Protein AF-A0A974WF44-F1 (afdb_monomer_lite)

Structure (mmCIF, N/CA/C/O backbone):
data_AF-A0A974WF44-F1
#
_entry.id   AF-A0A974WF44-F1
#
loop_
_atom_site.group_PDB
_atom_site.id
_atom_site.type_symbol
_atom_site.label_atom_id
_atom_site.label_alt_id
_atom_site.label_comp_id
_atom_site.label_asym_id
_atom_site.label_entity_id
_atom_site.label_seq_id
_atom_site.pdbx_PDB_ins_code
_atom_site.Cartn_x
_atom_site.Cartn_y
_atom_site.Cartn_z
_atom_site.occupancy
_atom_site.B_iso_or_equiv
_atom_site.auth_seq_id
_atom_site.auth_comp_id
_atom_site.auth_asym_id
_atom_site.auth_atom_id
_atom_site.pdbx_PDB_model_num
ATOM 1 N N . MET A 1 1 ? -17.010 -16.703 46.339 1.00 45.41 1 MET A N 1
ATOM 2 C CA . MET A 1 1 ? -18.269 -17.346 45.898 1.00 45.41 1 MET A CA 1
ATOM 3 C C . MET A 1 1 ? -18.370 -17.191 44.383 1.00 45.41 1 MET A C 1
ATOM 5 O O . MET A 1 1 ? -18.433 -16.065 43.911 1.00 45.41 1 MET A O 1
ATOM 9 N N . LYS A 1 2 ? -18.240 -18.287 43.623 1.00 40.44 2 LYS A N 1
ATOM 10 C CA . LYS A 1 2 ? -18.200 -18.296 42.146 1.00 40.44 2 LYS A CA 1
ATOM 11 C C . LYS A 1 2 ? -19.626 -18.414 41.594 1.00 40.44 2 LYS A C 1
ATOM 13 O O . LYS A 1 2 ? -20.313 -19.371 41.931 1.00 40.44 2 LYS A O 1
ATOM 18 N N . LYS A 1 3 ? -20.064 -17.460 40.765 1.00 50.84 3 LYS A N 1
ATOM 19 C CA . LYS A 1 3 ? -21.323 -17.543 40.006 1.00 50.84 3 LYS A CA 1
ATOM 20 C C . LYS A 1 3 ? -21.030 -18.165 38.640 1.00 50.84 3 LYS A C 1
ATOM 22 O O . LYS A 1 3 ? -20.295 -17.586 37.849 1.00 50.84 3 LYS A O 1
ATOM 27 N N . ILE A 1 4 ? -21.578 -19.353 38.405 1.00 56.44 4 ILE A N 1
ATOM 28 C CA . ILE A 1 4 ? -21.594 -20.037 37.109 1.00 56.44 4 ILE A CA 1
ATOM 29 C C . ILE A 1 4 ? -22.857 -19.562 36.388 1.00 56.44 4 ILE A C 1
ATOM 31 O O . ILE A 1 4 ? -23.957 -19.748 36.902 1.00 56.44 4 ILE A O 1
ATOM 35 N N . ILE A 1 5 ? -22.697 -18.917 35.233 1.00 60.50 5 ILE A N 1
ATOM 36 C CA . ILE A 1 5 ? -23.806 -18.547 34.350 1.00 60.50 5 ILE A CA 1
ATOM 37 C C . ILE A 1 5 ? -23.797 -19.546 33.192 1.00 60.50 5 ILE A C 1
ATOM 39 O O . ILE A 1 5 ? -22.903 -19.530 32.350 1.00 60.50 5 ILE A O 1
ATOM 43 N N . LEU A 1 6 ? -24.780 -20.444 33.210 1.00 52.47 6 LEU A N 1
ATOM 44 C CA . LEU A 1 6 ? -25.134 -21.353 32.124 1.00 52.47 6 LEU A CA 1
ATOM 45 C C . LEU A 1 6 ? -25.993 -20.554 31.131 1.00 52.47 6 LEU A C 1
ATOM 47 O O . LEU A 1 6 ? -27.049 -20.062 31.528 1.00 52.47 6 LEU A O 1
ATOM 51 N N . PHE A 1 7 ? -25.577 -20.415 29.870 1.00 50.12 7 PHE A N 1
ATOM 52 C CA . PHE A 1 7 ? -26.462 -19.909 28.816 1.00 50.12 7 PHE A CA 1
ATOM 53 C C . PHE A 1 7 ? -26.777 -21.011 27.811 1.00 50.12 7 PHE A C 1
ATOM 55 O O . PHE A 1 7 ? -25.899 -21.711 27.312 1.00 50.12 7 PHE A O 1
ATOM 62 N N . CYS A 1 8 ? -28.080 -21.175 27.626 1.00 48.31 8 CYS A N 1
ATOM 63 C CA . CYS A 1 8 ? -28.767 -22.276 26.985 1.00 48.31 8 CYS A CA 1
ATOM 64 C C . CYS A 1 8 ? -28.708 -22.140 25.458 1.00 48.31 8 CYS A C 1
ATOM 66 O O . CYS A 1 8 ? -28.989 -21.071 24.914 1.00 48.31 8 CYS A O 1
ATOM 68 N N . SER A 1 9 ? -28.367 -23.233 24.780 1.00 44.81 9 SER A N 1
ATOM 69 C CA . SER A 1 9 ? -28.410 -23.374 23.327 1.00 44.81 9 SER A CA 1
ATOM 70 C C . SER A 1 9 ? -29.850 -23.279 22.817 1.00 44.81 9 SER A C 1
ATOM 72 O O . SER A 1 9 ? -30.690 -24.089 23.203 1.00 44.81 9 SER A O 1
ATOM 74 N N . LEU A 1 10 ? -30.126 -22.341 21.908 1.00 49.59 10 LEU A N 1
ATOM 75 C CA . LEU A 1 10 ? -31.381 -22.290 21.160 1.00 49.59 10 LEU A CA 1
ATOM 76 C C . LEU A 1 10 ? -31.103 -22.634 19.690 1.00 49.59 10 LEU A C 1
ATOM 78 O O . LEU A 1 10 ? -30.635 -21.806 18.913 1.00 49.59 10 LEU A O 1
ATOM 82 N N . LEU A 1 11 ? -31.364 -23.894 19.342 1.00 42.97 11 LEU A N 1
ATOM 83 C CA . LEU A 1 11 ? -31.455 -24.402 17.974 1.00 42.97 11 LEU A CA 1
ATOM 84 C C . LEU A 1 11 ? -32.809 -23.985 17.386 1.00 42.97 11 LEU A C 1
ATOM 86 O O . LEU A 1 11 ? -33.848 -24.378 17.912 1.00 42.97 11 LEU A O 1
ATOM 90 N N . LEU A 1 12 ? -32.802 -23.242 16.279 1.00 51.22 12 LEU A N 1
ATOM 91 C CA . LEU A 1 12 ? -33.967 -23.108 15.403 1.00 51.22 12 LEU A CA 1
ATOM 92 C C . LEU A 1 12 ? -33.671 -23.808 14.080 1.00 51.22 12 LEU A C 1
ATOM 94 O O . LEU A 1 12 ? -32.839 -23.372 13.288 1.00 51.22 12 LEU A O 1
ATOM 98 N N . VAL A 1 13 ? -34.369 -24.923 13.886 1.00 46.41 13 VAL A N 1
ATOM 99 C CA . VAL A 1 13 ? -34.481 -25.667 12.635 1.00 46.41 13 VAL A CA 1
ATOM 100 C C . VAL A 1 13 ? -35.661 -25.055 11.881 1.00 46.41 13 VAL A C 1
ATOM 102 O O . VAL A 1 13 ? -36.763 -25.027 12.423 1.00 46.41 13 VAL A O 1
ATOM 105 N N . PHE A 1 14 ? -35.459 -24.570 10.656 1.00 44.97 14 PHE A N 1
ATOM 106 C CA . PHE A 1 14 ? -36.569 -24.285 9.746 1.00 44.97 14 PHE A CA 1
ATOM 107 C C . PHE A 1 14 ? -36.468 -25.169 8.510 1.00 44.97 14 PHE A C 1
ATOM 109 O O . PHE A 1 14 ? -35.440 -25.238 7.837 1.00 44.97 14 PHE A O 1
ATOM 116 N N . SER A 1 15 ? -37.567 -25.884 8.295 1.00 38.69 15 SER A N 1
ATOM 117 C CA . SER A 1 15 ? -37.803 -26.876 7.263 1.00 38.69 15 SER A CA 1
ATOM 118 C C . SER A 1 15 ? -37.708 -26.307 5.850 1.00 38.69 15 SER A C 1
ATOM 120 O O . SER A 1 15 ? -38.117 -25.182 5.570 1.00 38.69 15 SER A O 1
ATOM 122 N N . CYS A 1 16 ? -37.220 -27.157 4.954 1.00 38.34 16 CYS A N 1
ATOM 123 C CA . CYS A 1 16 ? -3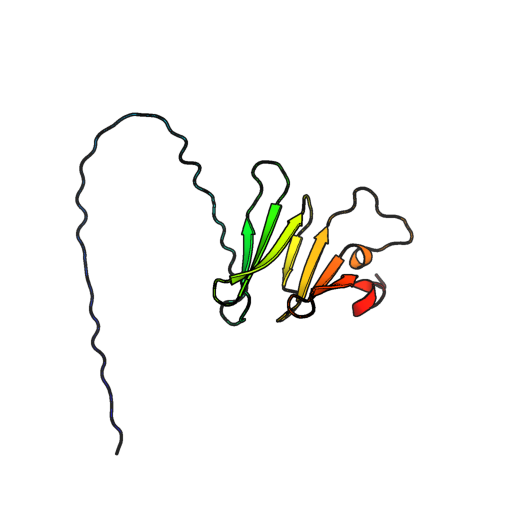7.270 -26.997 3.510 1.00 38.34 16 CYS A CA 1
ATOM 124 C C . CYS A 1 16 ? -38.720 -27.157 3.021 1.00 38.34 16 CYS A C 1
ATOM 126 O O . CYS A 1 16 ? -39.404 -28.083 3.456 1.00 38.34 16 CYS A O 1
ATOM 128 N N . ASN A 1 17 ? -39.172 -26.307 2.096 1.00 44.50 17 ASN A N 1
ATOM 129 C CA . ASN A 1 17 ? -40.354 -26.578 1.282 1.00 44.50 17 ASN A CA 1
ATOM 130 C C . ASN A 1 17 ? -40.019 -26.290 -0.183 1.00 44.50 17 ASN A C 1
ATOM 132 O O . ASN A 1 17 ? -39.484 -25.236 -0.521 1.00 44.50 17 ASN A O 1
ATOM 136 N N . SER A 1 18 ? -40.301 -27.277 -1.024 1.00 40.31 18 SER A N 1
ATOM 137 C CA . 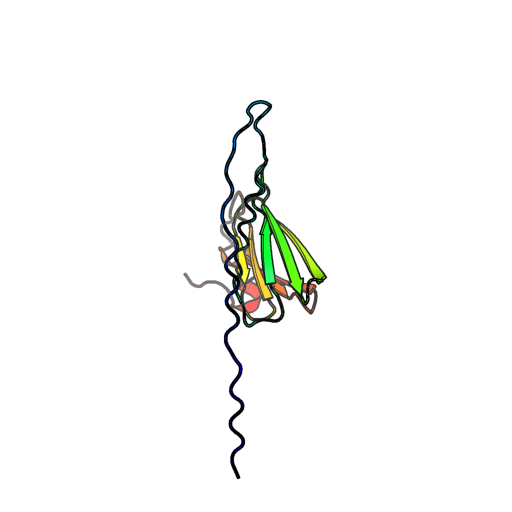SER A 1 18 ? -39.998 -27.322 -2.449 1.00 40.31 18 SER A CA 1
ATOM 138 C C . SER A 1 18 ? -41.289 -27.149 -3.240 1.00 40.31 18 SER A C 1
ATOM 140 O O . SER A 1 18 ? -42.259 -27.829 -2.924 1.00 40.31 18 SER A O 1
ATOM 142 N N . SER A 1 19 ? -41.288 -26.307 -4.279 1.00 40.97 19 SER A N 1
ATOM 143 C CA . SER A 1 19 ? -41.929 -26.629 -5.566 1.00 40.97 19 SER A CA 1
ATOM 144 C C . SER A 1 19 ? -41.686 -25.547 -6.627 1.00 40.97 19 SER A C 1
ATOM 146 O O . SER A 1 19 ? -41.769 -24.352 -6.362 1.00 40.97 19 SER A O 1
ATOM 148 N N . ASN A 1 20 ? -41.381 -26.040 -7.828 1.00 45.47 20 ASN A N 1
ATOM 149 C CA . ASN A 1 20 ? -40.953 -25.364 -9.053 1.00 45.47 20 ASN A CA 1
ATOM 150 C C . ASN A 1 20 ? -41.981 -24.407 -9.675 1.00 45.47 20 ASN A C 1
ATOM 152 O O . ASN A 1 20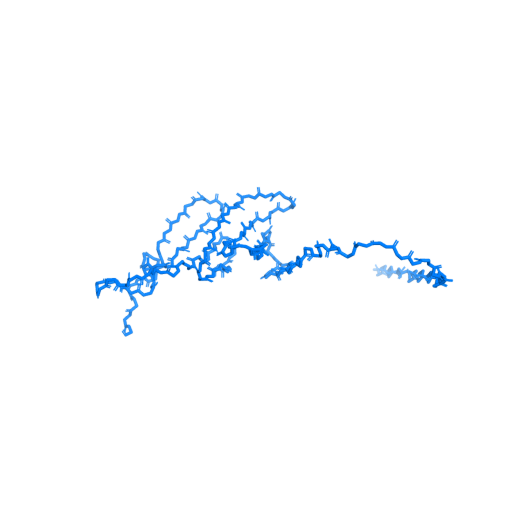 ? -43.167 -24.725 -9.731 1.00 45.47 20 ASN A O 1
ATOM 156 N N . THR A 1 21 ? -41.503 -23.349 -10.340 1.00 39.69 21 THR A N 1
ATOM 157 C CA . THR A 1 21 ? -42.092 -22.852 -11.600 1.00 39.69 21 THR A CA 1
ATOM 158 C C . THR A 1 21 ? -41.013 -22.165 -12.449 1.00 39.69 21 THR A C 1
ATOM 160 O O . THR A 1 21 ? -40.162 -21.445 -11.936 1.00 39.69 21 THR A O 1
ATOM 163 N N . SER A 1 22 ? -41.025 -22.475 -13.743 1.00 40.62 22 SER A N 1
ATOM 164 C CA . SER A 1 22 ? -39.997 -22.206 -14.752 1.00 40.62 22 SER A CA 1
ATOM 165 C C . SER A 1 22 ? -40.073 -20.809 -15.389 1.00 40.62 22 SER A C 1
ATOM 167 O O . SER A 1 22 ? -41.138 -20.206 -15.435 1.00 40.62 22 SER A O 1
ATOM 169 N N . SER A 1 23 ? -38.971 -20.439 -16.060 1.00 40.06 23 SER A N 1
ATOM 170 C CA . SER A 1 23 ? -38.882 -19.526 -17.218 1.00 40.06 23 SER A CA 1
ATOM 171 C C . SER A 1 23 ? -38.902 -18.014 -16.951 1.00 40.06 23 SER A C 1
ATOM 173 O O . SER A 1 23 ? -39.963 -17.401 -16.909 1.00 40.06 23 SER A O 1
ATOM 175 N N . SER A 1 24 ? -37.719 -17.387 -16.970 1.00 37.72 24 SER A N 1
ATOM 176 C CA . SER A 1 24 ? -37.330 -16.387 -17.988 1.00 37.72 24 SER A CA 1
ATOM 177 C C . SER A 1 24 ? -35.987 -15.743 -17.611 1.00 37.72 24 SER A C 1
ATOM 179 O O . SER A 1 24 ? -35.826 -15.278 -16.490 1.00 37.72 24 SER A O 1
ATOM 181 N N . GLY A 1 25 ? -35.039 -15.705 -18.551 1.00 37.56 25 GLY A N 1
ATOM 182 C CA . GLY A 1 25 ? -33.959 -14.709 -18.574 1.00 37.56 25 GLY A CA 1
ATOM 183 C C . GLY A 1 25 ? -32.891 -14.796 -17.481 1.00 37.56 25 GLY A C 1
ATOM 184 O O . GLY A 1 25 ? -32.850 -13.972 -16.575 1.00 37.56 25 GLY A O 1
ATOM 185 N N . MET A 1 26 ? -31.953 -15.733 -17.636 1.00 39.78 26 MET A N 1
ATOM 186 C CA . MET A 1 26 ? -30.636 -15.662 -16.999 1.00 39.78 26 MET A CA 1
ATOM 187 C C . MET A 1 26 ? -29.905 -14.376 -17.411 1.00 39.78 26 MET A C 1
ATOM 189 O O . MET A 1 26 ? -29.489 -14.243 -18.557 1.00 39.78 26 MET A O 1
ATOM 193 N N . GLN A 1 27 ? -29.685 -13.485 -16.453 1.00 39.97 27 GLN A N 1
ATOM 19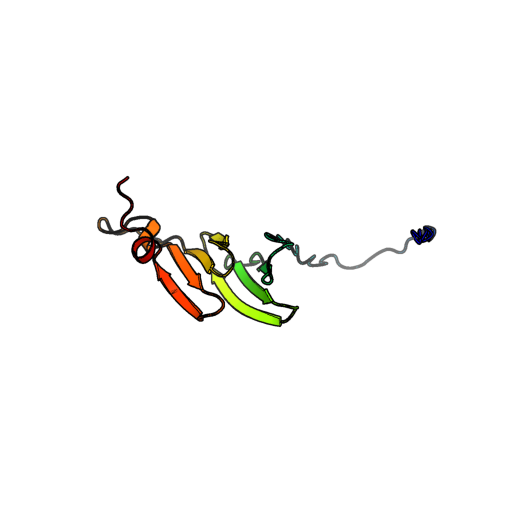4 C CA . GLN A 1 27 ? -28.351 -13.013 -16.076 1.00 39.97 27 GLN A CA 1
ATOM 195 C C . GLN A 1 27 ? -28.491 -12.364 -14.698 1.00 39.97 27 GLN A C 1
ATOM 197 O O . GLN A 1 27 ? -28.480 -11.146 -14.540 1.00 39.97 27 GLN A O 1
ATOM 202 N N . ASP A 1 28 ? -28.645 -13.215 -13.680 1.00 39.00 28 ASP A N 1
ATOM 203 C CA . ASP A 1 28 ? -28.197 -12.842 -12.346 1.00 39.00 28 ASP A CA 1
ATOM 204 C C . ASP A 1 28 ? -26.692 -12.605 -12.482 1.00 39.00 28 ASP A C 1
ATOM 206 O O . ASP A 1 28 ? -25.883 -13.537 -12.484 1.00 39.00 28 ASP A O 1
ATOM 210 N N . ASN A 1 29 ? -26.319 -11.339 -12.671 1.00 43.22 29 ASN A N 1
ATOM 211 C CA . ASN A 1 29 ? -24.986 -10.854 -12.375 1.00 43.22 29 ASN A CA 1
ATOM 212 C C . ASN A 1 29 ? -24.818 -11.010 -10.867 1.00 43.22 29 ASN A C 1
ATOM 214 O O . ASN A 1 29 ? -24.973 -10.068 -10.093 1.00 43.22 29 ASN A O 1
ATOM 218 N N . SER A 1 30 ? -24.554 -12.251 -10.463 1.00 39.66 30 SER A N 1
ATOM 219 C CA . SER A 1 30 ? -23.956 -12.600 -9.197 1.00 39.66 30 SER A CA 1
ATOM 220 C C . SER A 1 30 ? -22.670 -11.792 -9.134 1.00 39.66 30 SER A C 1
ATOM 222 O O . SER A 1 30 ? -21.638 -12.193 -9.673 1.00 39.66 30 SER A O 1
ATOM 224 N N . GLU A 1 31 ? -22.762 -10.591 -8.553 1.00 42.19 31 GLU A N 1
ATOM 225 C CA . GLU A 1 31 ? -21.616 -9.865 -8.043 1.00 42.19 31 GLU A CA 1
ATOM 226 C C . GLU A 1 31 ? -20.862 -10.900 -7.225 1.00 42.19 31 GLU A C 1
ATOM 228 O O . GLU A 1 31 ? -21.279 -11.272 -6.124 1.00 42.19 31 GLU A O 1
ATOM 233 N N . THR A 1 32 ? -19.788 -11.434 -7.799 1.00 39.03 32 THR A N 1
ATOM 234 C CA . THR A 1 32 ? -18.885 -12.304 -7.074 1.00 39.03 32 THR A CA 1
ATOM 235 C C . THR A 1 32 ? -18.167 -11.365 -6.122 1.00 39.03 32 THR A C 1
ATOM 237 O O . THR A 1 32 ? -17.090 -10.852 -6.404 1.00 39.03 32 THR A O 1
ATOM 240 N N . ARG A 1 33 ? -18.840 -11.040 -5.013 1.00 40.41 33 ARG A N 1
ATOM 241 C CA . ARG A 1 33 ? -18.299 -10.296 -3.888 1.00 40.41 33 ARG A CA 1
ATOM 242 C C . ARG A 1 33 ? -17.345 -11.243 -3.194 1.00 40.41 33 ARG A C 1
ATOM 244 O O . ARG A 1 33 ? -17.657 -11.808 -2.148 1.00 40.41 33 ARG A O 1
ATOM 251 N N . SER A 1 34 ? -16.179 -11.451 -3.789 1.00 42.44 34 SER A N 1
ATOM 252 C CA . SER A 1 34 ? -15.036 -12.036 -3.109 1.00 42.44 34 SER A CA 1
ATOM 253 C C . SER A 1 34 ? -14.588 -11.029 -2.049 1.00 42.44 34 SER A C 1
ATOM 255 O O . SER A 1 34 ? -13.639 -10.270 -2.211 1.00 42.44 34 SER A O 1
ATOM 257 N N . LYS A 1 35 ? -15.326 -10.991 -0.933 1.00 46.38 35 LYS A N 1
ATOM 258 C CA . LYS A 1 35 ? -14.957 -10.254 0.269 1.00 46.38 35 LYS A CA 1
ATOM 259 C C . LYS A 1 35 ? -13.776 -10.988 0.894 1.00 46.38 35 LYS A C 1
ATOM 261 O O . LYS A 1 35 ? -13.952 -11.838 1.762 1.00 46.38 35 LYS A O 1
ATOM 266 N N . ILE A 1 36 ? -12.569 -10.685 0.433 1.00 51.78 36 ILE A N 1
ATOM 267 C CA . ILE A 1 36 ? -11.352 -11.201 1.054 1.00 51.78 36 ILE A CA 1
ATOM 268 C C . ILE A 1 36 ? -11.107 -10.375 2.324 1.00 51.78 36 ILE A C 1
ATOM 270 O O . ILE A 1 36 ? -10.527 -9.295 2.284 1.00 51.78 36 ILE A O 1
ATOM 274 N N . ILE A 1 37 ? -11.615 -10.859 3.461 1.00 55.56 37 ILE A N 1
ATOM 275 C CA . ILE A 1 37 ? -11.396 -10.246 4.778 1.00 55.56 37 ILE A CA 1
ATOM 276 C C . ILE A 1 37 ? -9.980 -10.608 5.231 1.00 55.56 37 ILE A C 1
ATOM 278 O O . ILE A 1 37 ? -9.760 -11.688 5.769 1.00 55.56 37 ILE A O 1
ATOM 282 N N . LEU A 1 38 ? -9.013 -9.718 4.997 1.00 55.25 38 LEU A N 1
ATOM 283 C CA . LEU A 1 38 ? -7.603 -9.962 5.338 1.00 55.25 38 LEU A CA 1
ATOM 284 C C . LEU A 1 38 ? -7.188 -9.497 6.748 1.00 55.25 38 LEU A C 1
ATOM 286 O O . LEU A 1 38 ? -5.996 -9.490 7.037 1.00 55.25 38 LEU A O 1
ATOM 290 N N . SER A 1 39 ? -8.129 -9.137 7.633 1.00 52.34 39 SER A N 1
ATOM 291 C CA . SER A 1 39 ? -7.870 -9.074 9.085 1.00 52.34 39 SER A CA 1
ATOM 292 C C . SER A 1 39 ? -9.174 -8.963 9.901 1.00 52.34 39 SER A C 1
ATOM 294 O O . SER A 1 39 ? -9.827 -7.923 9.842 1.00 52.34 39 SER A O 1
ATOM 296 N N . PRO A 1 40 ? -9.596 -10.000 10.646 1.00 51.41 40 PRO A N 1
ATOM 297 C CA . PRO A 1 40 ? -10.749 -9.935 11.564 1.00 51.41 40 PRO A CA 1
ATOM 298 C C . PRO A 1 40 ? -10.479 -9.179 12.883 1.00 51.41 40 PRO A C 1
ATOM 300 O O . PRO A 1 40 ? -11.388 -8.965 13.677 1.00 51.41 40 PRO A O 1
ATOM 303 N N . ASP A 1 41 ? -9.233 -8.789 13.111 1.00 53.41 41 ASP A N 1
ATOM 304 C CA . ASP A 1 41 ? -8.651 -8.281 14.354 1.00 53.41 41 ASP A CA 1
ATOM 305 C C . ASP A 1 41 ? -8.118 -6.839 14.228 1.00 53.41 41 ASP A C 1
ATOM 307 O O . ASP A 1 41 ? -7.586 -6.281 15.188 1.00 53.41 41 ASP A O 1
ATOM 311 N N . LYS A 1 42 ? -8.311 -6.200 13.066 1.00 60.34 42 LYS A N 1
ATOM 312 C CA . LYS A 1 42 ? -7.956 -4.796 12.817 1.00 60.34 42 LYS A CA 1
ATOM 313 C C . LYS A 1 42 ? -9.208 -3.963 12.556 1.00 60.34 42 LYS A C 1
ATOM 315 O O . LYS A 1 42 ? -10.141 -4.407 11.896 1.00 60.34 42 LYS A O 1
ATOM 320 N N . GLU A 1 43 ? -9.186 -2.726 13.040 1.00 76.88 43 GLU A N 1
ATOM 321 C CA . GLU A 1 43 ? -10.256 -1.722 12.909 1.00 76.88 43 GLU A CA 1
ATOM 322 C C . GLU A 1 43 ? -10.635 -1.419 11.441 1.00 76.88 43 GLU A C 1
ATOM 324 O O . GLU A 1 43 ? -11.723 -0.921 11.152 1.00 76.88 43 GLU A O 1
ATOM 329 N N . TYR A 1 44 ? -9.747 -1.763 10.501 1.00 85.25 44 TYR A N 1
ATOM 330 C CA . TYR A 1 44 ? -9.901 -1.549 9.068 1.00 85.25 44 TYR A CA 1
ATOM 331 C C . TYR A 1 44 ? -10.072 -2.865 8.302 1.00 85.25 44 TYR A C 1
ATOM 333 O O . TYR A 1 44 ? -9.296 -3.809 8.438 1.00 85.25 44 TYR A O 1
ATOM 341 N N . THR A 1 45 ? -11.049 -2.894 7.399 1.00 88.94 45 THR A N 1
ATOM 342 C CA . THR A 1 45 ? -11.272 -3.973 6.435 1.00 88.94 45 THR A CA 1
ATOM 343 C C . THR A 1 45 ? -10.936 -3.484 5.031 1.00 88.94 45 THR A C 1
ATOM 345 O O . THR A 1 45 ? -11.507 -2.501 4.566 1.00 88.94 45 THR A O 1
ATOM 348 N N . LEU A 1 46 ? -10.051 -4.198 4.334 1.00 89.81 46 LEU A N 1
ATOM 349 C CA . LEU A 1 46 ? -9.826 -4.016 2.900 1.00 89.81 46 LEU A CA 1
ATOM 350 C C . LEU A 1 46 ? -10.864 -4.835 2.124 1.00 89.81 46 LEU A C 1
ATOM 352 O O . LEU A 1 46 ? -11.042 -6.022 2.388 1.00 89.81 46 LEU A O 1
ATOM 356 N N . VAL A 1 47 ? -11.538 -4.206 1.168 1.00 89.69 47 VAL A N 1
ATOM 357 C CA . VAL A 1 47 ? -12.515 -4.834 0.274 1.00 89.69 47 VAL A CA 1
ATOM 358 C C . VAL A 1 47 ? -12.049 -4.626 -1.157 1.00 89.69 47 VAL A C 1
ATOM 360 O O . VAL A 1 47 ? -11.900 -3.485 -1.585 1.00 89.69 47 VAL A O 1
ATOM 363 N N . ILE A 1 48 ? -11.833 -5.716 -1.891 1.00 88.81 48 ILE A N 1
ATOM 364 C CA . ILE A 1 48 ? -11.447 -5.691 -3.305 1.00 88.81 48 ILE A CA 1
ATOM 365 C C . ILE A 1 48 ? -12.660 -6.122 -4.126 1.00 88.81 48 ILE A C 1
ATOM 367 O O . ILE A 1 48 ? -13.212 -7.197 -3.909 1.00 88.81 48 ILE A O 1
ATOM 371 N N . ASN A 1 49 ? -13.064 -5.266 -5.056 1.00 86.75 49 ASN A N 1
ATOM 372 C CA . ASN A 1 49 ? -14.135 -5.504 -6.007 1.00 86.75 49 ASN A CA 1
ATOM 373 C C . ASN A 1 49 ? -13.484 -5.759 -7.374 1.00 86.75 49 ASN A C 1
ATOM 375 O O . ASN A 1 49 ? -13.002 -4.807 -8.003 1.00 86.75 49 ASN A O 1
ATOM 379 N N . PRO A 1 50 ? -13.395 -7.027 -7.813 1.00 80.56 50 PRO A N 1
ATOM 380 C CA . PRO A 1 50 ? -12.780 -7.345 -9.091 1.00 80.56 50 PRO A CA 1
ATOM 381 C C . PRO A 1 50 ? -13.543 -6.679 -10.239 1.00 80.56 50 PRO A C 1
ATOM 383 O O . PRO A 1 50 ? -14.769 -6.564 -10.214 1.00 80.56 50 PRO A O 1
ATOM 386 N N . ALA A 1 51 ? -12.797 -6.228 -11.241 1.00 77.06 51 ALA A N 1
ATOM 387 C CA . ALA A 1 51 ? -13.346 -5.543 -12.400 1.00 77.06 51 ALA A CA 1
ATOM 388 C C . ALA A 1 51 ? -14.164 -6.464 -13.303 1.00 77.06 51 ALA A C 1
ATOM 390 O O . ALA A 1 51 ? -13.748 -7.588 -13.579 1.00 77.06 51 ALA A O 1
ATOM 391 N N . THR A 1 52 ? -15.205 -5.915 -13.928 1.00 67.81 52 THR A N 1
ATOM 392 C CA . THR A 1 52 ? -15.814 -6.504 -15.133 1.00 67.81 52 THR A CA 1
ATOM 393 C C . THR A 1 52 ? -15.092 -6.079 -16.424 1.00 67.81 52 THR A C 1
ATOM 395 O O . THR A 1 52 ? -15.238 -6.746 -17.442 1.00 67.81 52 THR A O 1
ATOM 398 N N . TYR A 1 53 ? -14.277 -5.009 -16.387 1.00 76.75 53 TYR A N 1
ATOM 399 C CA . TYR A 1 53 ? -13.626 -4.398 -17.566 1.00 76.75 53 TYR A CA 1
ATOM 400 C C . TYR A 1 53 ? -12.141 -4.037 -17.355 1.00 76.75 53 TYR A C 1
ATOM 402 O O . TYR A 1 53 ? -11.658 -3.034 -17.869 1.00 76.75 53 TYR A O 1
ATOM 410 N N . GLY A 1 54 ? -11.403 -4.835 -16.581 1.00 78.50 54 GLY A N 1
ATOM 411 C CA . GLY A 1 54 ? -9.941 -4.700 -16.466 1.00 78.50 54 GLY A CA 1
ATOM 412 C C . GLY A 1 54 ? -9.417 -3.665 -15.461 1.00 78.50 54 GLY A C 1
ATOM 413 O O . GLY A 1 54 ? -8.208 -3.574 -15.289 1.00 78.50 54 GLY A O 1
ATOM 414 N N . VAL A 1 55 ? -10.287 -2.936 -14.752 1.00 84.25 55 VAL A N 1
ATOM 415 C CA . VAL A 1 55 ? -9.899 -2.025 -13.658 1.00 84.25 55 VAL A CA 1
ATOM 416 C C . VAL A 1 55 ? -10.476 -2.492 -12.324 1.00 84.25 55 VAL A C 1
ATOM 418 O O . VAL A 1 55 ? -11.682 -2.402 -12.093 1.00 84.25 55 VAL A O 1
ATOM 421 N N . ASN A 1 56 ? -9.635 -3.032 -11.441 1.00 85.50 56 ASN A N 1
ATOM 422 C CA . ASN A 1 56 ? -10.081 -3.483 -10.125 1.00 85.50 56 ASN A CA 1
ATOM 423 C C . ASN A 1 56 ? -10.323 -2.277 -9.222 1.00 85.50 56 ASN A C 1
ATOM 425 O O . ASN A 1 56 ? -9.500 -1.365 -9.164 1.00 85.50 56 ASN A O 1
ATOM 429 N N . HIS A 1 57 ? -11.419 -2.300 -8.472 1.00 90.75 57 HIS A N 1
ATOM 430 C CA . HIS A 1 57 ? -11.712 -1.292 -7.459 1.00 90.75 57 HIS A CA 1
ATOM 431 C C . HIS A 1 57 ? -11.418 -1.854 -6.075 1.00 90.75 57 HIS A C 1
ATOM 433 O O . HIS A 1 57 ? -11.620 -3.039 -5.817 1.00 90.75 57 HIS A O 1
ATOM 439 N N . PHE A 1 58 ? -10.981 -1.014 -5.146 1.00 90.94 58 PHE A N 1
ATOM 440 C CA . PHE A 1 58 ? -10.846 -1.416 -3.753 1.00 90.94 58 PHE A CA 1
ATOM 441 C C . PHE A 1 58 ? -11.252 -0.293 -2.810 1.00 90.94 58 PHE A C 1
ATOM 443 O O . PHE A 1 58 ? -11.211 0.886 -3.148 1.00 90.94 58 PHE A O 1
ATOM 450 N N . SER A 1 59 ? -11.652 -0.671 -1.601 1.00 92.12 59 SER A N 1
ATOM 451 C CA . SER A 1 59 ? -12.005 0.276 -0.552 1.00 92.12 59 SER A CA 1
ATOM 452 C C . SER A 1 59 ? -11.547 -0.201 0.817 1.00 92.12 59 SER A C 1
ATOM 454 O O . SER A 1 59 ? -11.485 -1.400 1.086 1.00 92.12 59 SER A O 1
ATOM 456 N N . VAL A 1 60 ? -11.231 0.755 1.686 1.00 90.25 60 VAL A N 1
ATOM 457 C CA . VAL A 1 60 ? -10.961 0.522 3.105 1.00 90.25 60 VAL A CA 1
ATOM 458 C C . VAL A 1 60 ? -12.175 0.969 3.898 1.00 90.25 60 VAL A C 1
ATOM 460 O O . VAL A 1 60 ? -12.657 2.093 3.741 1.00 90.25 60 VAL A O 1
ATOM 463 N N . VAL A 1 61 ? -12.659 0.082 4.757 1.00 90.50 61 VAL A N 1
ATOM 464 C CA . VAL A 1 61 ? -13.844 0.287 5.584 1.00 90.50 61 VAL A CA 1
ATOM 465 C C . VAL A 1 61 ? -13.457 0.194 7.056 1.00 90.50 61 VAL A C 1
ATOM 467 O O . VAL A 1 61 ? -12.882 -0.809 7.465 1.00 90.50 61 VAL A O 1
ATOM 470 N N . LYS A 1 62 ? -13.809 1.208 7.847 1.00 88.00 62 LYS A N 1
ATOM 471 C CA . LYS A 1 62 ? -13.691 1.241 9.311 1.00 88.00 62 LYS A CA 1
ATOM 472 C C . LYS A 1 62 ? -15.080 1.401 9.908 1.00 88.00 62 LYS A C 1
ATOM 474 O O . LYS A 1 62 ? -15.802 2.301 9.500 1.00 88.00 62 LYS A O 1
ATOM 479 N N . ASP A 1 63 ? -15.493 0.501 10.798 1.00 86.25 63 ASP A N 1
ATOM 480 C CA . ASP A 1 63 ? -16.819 0.543 11.444 1.00 86.25 63 ASP A CA 1
ATOM 481 C C . ASP A 1 63 ? -17.997 0.717 10.466 1.00 86.25 63 ASP A C 1
ATOM 483 O O . ASP A 1 63 ? -18.956 1.443 10.722 1.00 86.25 63 ASP A O 1
ATOM 487 N N . LYS A 1 64 ? -17.931 0.031 9.315 1.00 82.12 64 LYS A N 1
ATOM 488 C CA . LYS A 1 64 ? -18.892 0.131 8.192 1.00 82.12 64 LYS A CA 1
ATOM 489 C C . LYS A 1 64 ? -18.865 1.464 7.425 1.00 82.12 64 LYS A C 1
ATOM 491 O O . LYS A 1 64 ? -19.612 1.603 6.459 1.00 82.12 64 LYS A O 1
ATOM 496 N N . LEU A 1 65 ? -17.995 2.406 7.783 1.00 84.94 65 LEU A N 1
ATOM 497 C CA . LEU A 1 65 ? -17.749 3.636 7.038 1.00 84.94 65 LEU A CA 1
ATOM 498 C C . LEU A 1 65 ? -16.587 3.449 6.057 1.00 84.94 65 LEU A C 1
ATOM 500 O O . LEU A 1 65 ? -15.508 2.989 6.427 1.00 84.94 65 LEU A O 1
ATOM 504 N N . LYS A 1 66 ? -16.791 3.832 4.796 1.00 88.94 66 LYS A N 1
ATOM 505 C CA . LYS A 1 66 ? -15.726 3.836 3.790 1.00 88.94 66 LYS A CA 1
ATOM 506 C C . LYS A 1 66 ? -14.791 5.024 4.038 1.00 88.94 66 LYS A C 1
ATOM 508 O O . LYS A 1 66 ? -15.233 6.167 3.972 1.00 88.94 66 LYS A O 1
ATOM 513 N N . VAL A 1 67 ? -13.517 4.755 4.321 1.00 90.81 67 VAL A N 1
ATOM 514 C CA . VAL A 1 67 ? -12.506 5.786 4.638 1.00 90.81 67 VAL A CA 1
ATOM 515 C C . VAL A 1 67 ? -11.537 6.052 3.488 1.00 90.81 67 VAL A C 1
ATOM 517 O O . VAL A 1 67 ? -10.955 7.134 3.412 1.00 90.81 67 VAL A O 1
ATOM 520 N N . TYR A 1 68 ? -11.386 5.088 2.579 1.00 91.00 68 TYR A N 1
ATOM 521 C CA . TYR A 1 68 ? -10.568 5.217 1.378 1.00 91.00 68 TYR A CA 1
ATOM 522 C C . TYR A 1 68 ? -11.127 4.354 0.245 1.00 91.00 68 TYR A C 1
ATOM 524 O O . TYR A 1 68 ? -11.690 3.287 0.495 1.00 91.00 68 TYR A O 1
ATOM 532 N N . GLU A 1 69 ? -10.966 4.819 -0.989 1.00 92.50 69 GLU A N 1
ATOM 533 C CA . GLU A 1 69 ? -11.351 4.123 -2.213 1.00 92.50 69 GLU A CA 1
ATOM 534 C C . GLU A 1 69 ? -10.401 4.523 -3.337 1.00 92.50 69 GLU A C 1
ATOM 536 O O . GLU A 1 69 ? -10.107 5.707 -3.492 1.00 92.50 69 GLU A O 1
ATOM 541 N N . ASP A 1 70 ? -9.933 3.545 -4.107 1.00 92.25 70 ASP A N 1
ATOM 542 C CA . ASP A 1 70 ? -9.170 3.772 -5.334 1.00 92.25 70 ASP A CA 1
ATOM 543 C C . ASP A 1 70 ? -9.319 2.551 -6.262 1.00 92.25 70 ASP A C 1
ATOM 545 O O . ASP A 1 70 ? -10.032 1.583 -5.971 1.00 92.25 70 ASP A O 1
ATOM 549 N N . SER A 1 71 ? -8.666 2.611 -7.415 1.00 89.38 71 SER A N 1
ATOM 550 C CA . SER A 1 71 ? -8.668 1.583 -8.438 1.00 89.38 71 SER A CA 1
ATOM 551 C C . SER A 1 71 ? -7.258 1.285 -8.965 1.00 89.38 71 SER A C 1
ATOM 553 O O . SER A 1 71 ? -6.333 2.106 -8.887 1.00 89.38 71 SER A O 1
ATOM 555 N N . TYR A 1 72 ? -7.072 0.069 -9.475 1.00 84.50 72 TYR A N 1
ATOM 556 C CA . TYR A 1 72 ? -5.835 -0.384 -10.105 1.00 84.50 72 TYR A CA 1
ATOM 557 C C . TYR A 1 72 ? -6.132 -1.336 -11.269 1.00 84.50 72 TYR A C 1
ATOM 559 O O . TYR A 1 72 ? -6.919 -2.272 -11.144 1.00 84.50 72 TYR A O 1
ATOM 567 N N . GLU A 1 73 ? -5.488 -1.106 -12.412 1.00 84.12 73 GLU A N 1
ATOM 568 C CA . GLU A 1 73 ? -5.652 -1.949 -13.606 1.00 84.12 73 GLU A CA 1
ATOM 569 C C . GLU A 1 73 ? -4.891 -3.271 -13.470 1.00 84.12 73 GLU A C 1
ATOM 571 O O . GLU A 1 73 ? -5.413 -4.353 -13.721 1.00 84.12 73 GLU A O 1
ATOM 576 N N . SER A 1 74 ? -3.643 -3.197 -13.011 1.00 84.19 74 SER A N 1
ATOM 577 C CA . SER A 1 74 ? -2.761 -4.348 -12.847 1.00 84.19 74 SER A CA 1
ATOM 578 C C . SER A 1 74 ? -1.902 -4.201 -11.595 1.00 84.19 74 SER A C 1
ATOM 580 O O . SER A 1 74 ? -1.638 -3.090 -11.134 1.00 84.19 74 SER A O 1
ATOM 582 N N . GLY A 1 75 ? -1.484 -5.334 -11.033 1.00 89.94 75 GLY A N 1
ATOM 583 C CA . GLY A 1 75 ? -0.744 -5.392 -9.775 1.00 89.94 75 GLY A CA 1
ATOM 584 C C . GLY A 1 75 ? -1.611 -5.892 -8.622 1.00 89.94 75 GLY A C 1
ATOM 585 O O . GLY A 1 75 ? -2.412 -6.809 -8.807 1.00 89.94 75 GLY A O 1
ATOM 586 N N . TYR A 1 76 ? -1.420 -5.347 -7.420 1.00 91.94 76 TYR A N 1
ATOM 587 C CA . TYR A 1 76 ? -2.123 -5.815 -6.223 1.00 91.94 76 TYR A CA 1
ATOM 588 C C . TYR A 1 76 ? -2.323 -4.718 -5.183 1.00 91.94 76 TYR A C 1
ATOM 590 O O . TYR A 1 76 ? -1.593 -3.729 -5.132 1.00 91.94 76 TYR A O 1
ATOM 598 N N . VAL A 1 77 ? -3.274 -4.971 -4.286 1.00 93.00 77 VAL A N 1
ATOM 599 C CA . VAL A 1 77 ? -3.456 -4.222 -3.044 1.00 93.00 77 VAL A CA 1
ATOM 600 C C . VAL A 1 77 ? -3.517 -5.210 -1.891 1.00 93.00 77 VAL A C 1
ATOM 602 O O . VAL A 1 77 ? -4.259 -6.191 -1.944 1.00 93.00 77 VAL A O 1
ATOM 605 N N . LYS A 1 78 ? -2.733 -4.964 -0.845 1.00 92.25 78 LYS A N 1
ATOM 606 C CA . LYS A 1 78 ? -2.763 -5.737 0.404 1.00 92.25 78 LYS A CA 1
ATOM 607 C C . LYS A 1 78 ? -2.425 -4.838 1.589 1.00 92.25 78 LYS A C 1
ATOM 609 O O . LYS A 1 78 ? -1.950 -3.722 1.410 1.00 92.25 78 LYS A O 1
ATOM 614 N N . TRP A 1 79 ? -2.630 -5.326 2.806 1.00 93.19 79 TRP A N 1
ATOM 615 C CA . TRP A 1 79 ? -2.122 -4.640 3.992 1.00 93.19 79 TRP A CA 1
ATOM 616 C C . TRP A 1 79 ? -0.595 -4.736 4.052 1.00 93.19 79 TRP A C 1
ATOM 618 O O . TRP A 1 79 ? -0.037 -5.823 3.908 1.00 93.19 79 TRP A O 1
ATOM 628 N N . TYR A 1 80 ? 0.059 -3.598 4.268 1.00 92.06 80 TYR A N 1
ATOM 629 C CA . TYR A 1 80 ? 1.460 -3.535 4.672 1.00 92.06 80 TYR A CA 1
ATOM 630 C C . TYR A 1 80 ? 1.573 -3.787 6.181 1.00 92.06 80 TYR A C 1
ATOM 632 O O . TYR A 1 80 ? 2.329 -4.652 6.612 1.00 92.06 80 TYR A O 1
ATOM 640 N N . ASP A 1 81 ? 0.758 -3.091 6.984 1.00 90.88 81 ASP A N 1
ATOM 641 C CA . ASP A 1 81 ? 0.682 -3.284 8.436 1.00 90.88 81 ASP A CA 1
ATOM 642 C C . ASP A 1 81 ? -0.735 -3.053 9.013 1.00 90.88 81 ASP A C 1
ATOM 644 O O . ASP A 1 81 ? -1.718 -3.527 8.442 1.00 90.88 81 ASP A O 1
ATOM 648 N N . SER A 1 82 ? -0.872 -2.465 10.210 1.00 86.25 82 SER A N 1
ATOM 649 C CA . SER A 1 82 ? -2.163 -2.191 10.857 1.00 86.25 82 SER A CA 1
ATOM 650 C C . SER A 1 82 ? -2.952 -1.029 10.244 1.00 86.25 82 SER A C 1
ATOM 652 O O . SER A 1 82 ? -4.175 -1.036 10.347 1.00 86.25 82 SER A O 1
ATOM 654 N N . HIS A 1 83 ? -2.279 -0.059 9.625 1.00 88.94 83 HIS A N 1
ATOM 655 C CA . HIS A 1 83 ? -2.877 1.195 9.144 1.00 88.94 83 HIS A CA 1
ATOM 656 C C . HIS A 1 83 ? -2.348 1.605 7.761 1.00 88.94 83 HIS A C 1
ATOM 658 O O . HIS A 1 83 ? -2.769 2.617 7.206 1.00 88.94 83 HIS A O 1
ATOM 664 N N . ARG A 1 84 ? -1.443 0.826 7.163 1.00 92.94 84 ARG A N 1
ATOM 665 C CA . ARG A 1 84 ? -0.865 1.114 5.849 1.00 92.94 84 ARG A CA 1
ATOM 666 C C . ARG A 1 84 ? -1.187 0.025 4.837 1.00 92.94 84 ARG A C 1
ATOM 668 O O . ARG A 1 84 ? -1.042 -1.165 5.116 1.00 92.94 84 ARG A O 1
ATOM 675 N N . LEU A 1 85 ? -1.588 0.435 3.641 1.00 94.12 85 LEU A N 1
ATOM 676 C CA . LEU A 1 85 ? -1.762 -0.420 2.471 1.00 94.12 85 LEU A CA 1
ATOM 677 C C . LEU A 1 85 ? -0.477 -0.467 1.647 1.00 94.12 85 LEU A C 1
ATOM 679 O O . LEU A 1 85 ? 0.150 0.563 1.436 1.00 94.12 85 LEU A O 1
ATOM 683 N N . GLU A 1 86 ? -0.139 -1.643 1.127 1.00 95.12 86 GLU A N 1
ATOM 684 C CA . GLU A 1 86 ? 0.832 -1.832 0.052 1.00 95.12 86 GLU A CA 1
ATOM 685 C C . GLU A 1 86 ? 0.071 -1.941 -1.276 1.00 95.12 86 GLU A C 1
ATOM 687 O O . GLU A 1 86 ? -0.661 -2.909 -1.507 1.00 95.12 86 GLU A O 1
ATOM 692 N N . ILE A 1 87 ? 0.240 -0.940 -2.136 1.00 95.12 87 ILE A N 1
ATOM 693 C CA . ILE A 1 87 ? -0.397 -0.828 -3.448 1.00 95.12 87 ILE A CA 1
ATOM 694 C C . ILE A 1 87 ? 0.700 -0.927 -4.504 1.00 95.12 87 ILE A C 1
ATOM 696 O O . ILE A 1 87 ? 1.534 -0.034 -4.629 1.00 95.12 87 ILE A O 1
ATOM 700 N N . PHE A 1 88 ? 0.698 -1.999 -5.285 1.00 94.38 88 PHE A N 1
ATOM 701 C CA . PHE A 1 88 ? 1.588 -2.149 -6.430 1.00 94.38 88 PHE A CA 1
ATOM 702 C C . PHE A 1 88 ? 0.788 -1.957 -7.712 1.00 94.38 88 PHE A C 1
ATOM 704 O O . PHE A 1 88 ? -0.184 -2.679 -7.936 1.00 94.38 88 PHE A O 1
ATOM 711 N N . LYS A 1 89 ? 1.215 -1.011 -8.553 1.00 89.31 89 LYS A N 1
ATOM 712 C CA . LYS A 1 89 ? 0.679 -0.823 -9.906 1.00 89.31 89 LYS A CA 1
ATOM 713 C C . LYS A 1 89 ? 1.769 -1.225 -10.896 1.00 89.31 89 LYS A C 1
ATOM 715 O O . LYS A 1 89 ? 2.862 -0.662 -10.852 1.00 89.31 89 LYS A O 1
ATOM 720 N N . THR A 1 90 ? 1.505 -2.216 -11.749 1.00 88.81 90 THR A N 1
ATOM 721 C CA . THR A 1 90 ? 2.523 -2.702 -12.694 1.00 88.81 90 THR A CA 1
ATOM 722 C C . THR A 1 90 ? 2.805 -1.621 -13.743 1.00 88.81 90 THR A C 1
ATOM 724 O O . THR A 1 90 ? 1.889 -1.239 -14.473 1.00 88.81 90 THR A O 1
ATOM 727 N N . PRO A 1 91 ? 4.044 -1.113 -13.854 1.00 89.06 91 PRO A N 1
ATOM 728 C CA . PRO A 1 91 ? 4.396 -0.175 -14.913 1.00 89.06 91 PRO A CA 1
ATOM 729 C C . PRO A 1 91 ? 4.503 -0.906 -16.258 1.00 89.06 91 PRO A C 1
ATOM 731 O O . PRO A 1 91 ? 4.938 -2.055 -16.313 1.00 89.06 91 PRO A O 1
ATOM 734 N N . GLY A 1 92 ? 4.164 -0.231 -17.359 1.00 89.50 92 GLY A N 1
ATOM 735 C CA . GLY A 1 92 ? 4.326 -0.806 -18.701 1.00 89.50 92 GLY A CA 1
ATOM 736 C C . GLY A 1 92 ? 5.795 -1.003 -19.102 1.00 89.50 92 GLY A C 1
ATOM 737 O O . GLY A 1 92 ? 6.142 -2.007 -19.714 1.00 89.50 92 GLY A O 1
ATOM 738 N N . ILE A 1 93 ? 6.668 -0.058 -18.736 1.00 90.19 93 ILE A N 1
ATOM 739 C CA . ILE A 1 93 ? 8.119 -0.119 -18.960 1.00 90.19 93 ILE A CA 1
ATOM 740 C C . ILE A 1 93 ? 8.809 0.316 -17.668 1.00 90.19 93 ILE A C 1
ATOM 742 O O . ILE A 1 93 ? 8.489 1.373 -17.124 1.00 90.19 93 ILE A O 1
ATOM 746 N N . ILE A 1 94 ? 9.758 -0.488 -17.186 1.00 89.56 94 ILE A N 1
ATOM 747 C CA . ILE A 1 94 ? 10.580 -0.164 -16.015 1.00 89.56 94 ILE A CA 1
ATOM 748 C C . ILE A 1 94 ? 11.857 0.535 -16.499 1.00 89.56 94 ILE A C 1
ATOM 750 O O . ILE A 1 94 ? 12.634 -0.079 -17.233 1.00 89.56 94 ILE A O 1
ATOM 754 N N . PRO A 1 95 ? 12.104 1.803 -16.120 1.00 91.56 95 PRO A N 1
ATOM 755 C CA . PRO A 1 95 ? 13.377 2.454 -16.392 1.00 91.56 95 PRO A CA 1
ATOM 756 C C . PRO A 1 95 ? 14.531 1.702 -15.712 1.00 91.56 95 PRO A C 1
ATOM 758 O O . PRO A 1 95 ? 14.364 1.244 -14.585 1.00 91.56 95 PRO A O 1
ATOM 761 N N . PRO A 1 96 ? 15.729 1.649 -16.319 1.00 90.56 96 PRO A N 1
ATOM 762 C CA . PRO A 1 96 ? 16.872 0.927 -15.752 1.00 90.56 96 PRO A CA 1
ATOM 763 C C . PRO A 1 96 ? 17.362 1.497 -14.410 1.00 90.56 96 PRO A C 1
ATOM 765 O O . PRO A 1 96 ? 18.068 0.817 -13.677 1.00 90.56 96 PRO A O 1
ATOM 768 N N . SER A 1 97 ? 16.995 2.739 -14.074 1.00 90.88 97 SER A N 1
ATOM 769 C CA . SER A 1 97 ? 17.320 3.390 -12.799 1.00 90.88 97 SER A CA 1
ATOM 770 C C . SER A 1 97 ? 16.312 3.117 -11.678 1.00 90.88 97 SER A C 1
ATOM 772 O O . SER A 1 97 ? 16.470 3.657 -10.583 1.00 90.88 97 SER A O 1
ATOM 774 N N . LYS A 1 98 ? 15.253 2.346 -11.946 1.00 88.88 98 LYS A N 1
ATOM 775 C CA . LYS A 1 98 ? 14.153 2.083 -11.016 1.00 88.88 98 LYS A CA 1
ATOM 776 C C . LYS A 1 98 ? 14.028 0.590 -10.751 1.00 88.88 98 LYS A C 1
ATOM 778 O O . LYS A 1 98 ? 14.130 -0.220 -11.667 1.00 88.88 98 LYS A O 1
ATOM 783 N N . ASN A 1 99 ? 13.776 0.233 -9.497 1.00 90.94 99 ASN A N 1
ATOM 784 C CA . ASN A 1 99 ? 13.515 -1.143 -9.089 1.00 90.94 99 ASN A CA 1
ATOM 785 C C . ASN A 1 99 ? 12.025 -1.335 -8.774 1.00 90.94 99 ASN A C 1
ATOM 787 O O . ASN A 1 99 ? 11.219 -0.410 -8.856 1.00 90.94 99 ASN A O 1
ATOM 791 N N . LYS A 1 100 ? 11.636 -2.557 -8.404 1.00 90.06 100 LYS A N 1
ATOM 792 C CA . LYS A 1 100 ? 10.241 -2.887 -8.086 1.00 90.06 100 LYS A CA 1
ATOM 793 C C . LYS A 1 100 ? 9.663 -2.026 -6.953 1.00 90.06 100 LYS A C 1
ATOM 795 O O . LYS A 1 100 ? 8.499 -1.640 -7.032 1.00 90.06 100 LYS A O 1
ATOM 800 N N . ASN A 1 101 ? 10.452 -1.722 -5.923 1.00 92.75 101 ASN A N 1
ATOM 801 C CA . ASN A 1 101 ? 10.000 -0.986 -4.740 1.00 92.75 101 ASN A CA 1
ATOM 802 C C . ASN A 1 101 ? 9.663 0.480 -5.047 1.00 92.75 101 ASN A C 1
ATOM 804 O O . ASN A 1 101 ? 8.826 1.063 -4.356 1.00 92.75 101 ASN A O 1
ATOM 808 N N . ASP A 1 102 ? 10.219 1.049 -6.120 1.00 92.94 102 ASP A N 1
ATOM 809 C CA . ASP A 1 102 ? 9.843 2.381 -6.606 1.00 92.94 102 ASP A CA 1
ATOM 810 C C . ASP A 1 102 ? 8.397 2.446 -7.127 1.00 92.94 102 ASP A C 1
ATOM 812 O O . ASP A 1 102 ? 7.803 3.522 -7.169 1.00 92.94 102 ASP A O 1
ATOM 816 N N . PHE A 1 103 ? 7.820 1.306 -7.517 1.00 93.94 103 PHE A N 1
ATOM 817 C CA . PHE A 1 103 ? 6.450 1.205 -8.038 1.00 93.94 103 PHE A CA 1
ATOM 81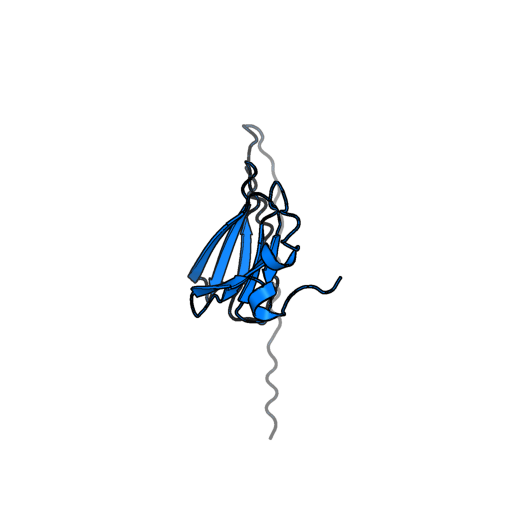8 C C . PHE A 1 103 ? 5.446 0.705 -6.996 1.00 93.94 103 PHE A C 1
ATOM 820 O O . PHE A 1 103 ? 4.258 0.551 -7.290 1.00 93.94 103 PHE A O 1
ATOM 827 N N . ILE A 1 104 ? 5.916 0.421 -5.782 1.00 95.62 104 ILE A N 1
ATOM 828 C CA . ILE A 1 104 ? 5.067 0.037 -4.663 1.00 95.62 104 ILE A CA 1
ATOM 829 C C . ILE A 1 104 ? 4.808 1.284 -3.825 1.00 95.62 104 ILE A C 1
ATOM 831 O O . ILE A 1 104 ? 5.733 1.877 -3.276 1.00 95.62 104 ILE A O 1
ATOM 835 N N . ILE A 1 105 ? 3.542 1.661 -3.700 1.00 96.25 105 ILE A N 1
ATOM 836 C CA . ILE A 1 105 ? 3.086 2.755 -2.851 1.00 96.25 105 ILE A CA 1
ATOM 837 C C . ILE A 1 105 ? 2.631 2.190 -1.511 1.00 96.25 105 ILE A C 1
ATOM 839 O O . ILE A 1 105 ? 1.778 1.306 -1.453 1.00 96.25 105 ILE A O 1
ATOM 843 N N . ILE A 1 106 ? 3.175 2.734 -0.430 1.00 96.94 106 ILE A N 1
ATOM 844 C CA . ILE A 1 106 ? 2.700 2.514 0.928 1.00 96.94 106 ILE A CA 1
ATOM 845 C C . ILE A 1 106 ? 1.799 3.689 1.307 1.00 96.94 106 ILE A C 1
ATOM 847 O O . ILE A 1 106 ? 2.265 4.821 1.449 1.00 96.94 106 ILE A O 1
ATOM 851 N N . TYR A 1 107 ? 0.501 3.422 1.429 1.00 96.00 107 TYR A N 1
ATOM 852 C CA . TYR A 1 107 ? -0.523 4.420 1.734 1.00 96.00 107 TYR A CA 1
ATOM 853 C C . TYR A 1 107 ? -1.021 4.262 3.168 1.00 96.00 107 TYR A C 1
ATOM 855 O O . TYR A 1 107 ? -1.551 3.214 3.523 1.00 96.00 107 TYR A O 1
ATOM 863 N N . ASP A 1 108 ? -0.879 5.302 3.980 1.00 94.62 108 ASP A N 1
ATOM 864 C CA . ASP A 1 108 ? -1.393 5.366 5.346 1.00 94.62 108 ASP A CA 1
ATOM 865 C C . ASP A 1 108 ? -2.856 5.826 5.345 1.00 94.62 108 ASP A C 1
ATOM 867 O O . ASP A 1 108 ? -3.178 6.922 4.879 1.00 94.62 108 ASP A O 1
ATOM 871 N N . VAL A 1 109 ? -3.748 4.978 5.861 1.00 91.88 109 VAL A N 1
ATOM 872 C CA . VAL A 1 109 ? -5.198 5.215 5.839 1.00 91.88 109 VAL A CA 1
ATOM 873 C C . VAL A 1 109 ? -5.648 6.286 6.833 1.00 91.88 109 VAL A C 1
ATOM 875 O O . VAL A 1 109 ? -6.691 6.902 6.615 1.00 91.88 109 VAL A O 1
ATOM 878 N N . GLU A 1 110 ? -4.875 6.537 7.891 1.00 89.62 110 GLU A N 1
ATOM 879 C CA . GLU A 1 110 ? -5.184 7.534 8.918 1.00 89.62 110 GLU A CA 1
ATOM 880 C C . GLU A 1 110 ? -4.687 8.910 8.500 1.00 89.62 110 GLU A C 1
ATOM 882 O O . GLU A 1 110 ? -5.451 9.877 8.459 1.00 89.62 110 GLU A O 1
ATOM 887 N N . SER A 1 111 ? -3.402 8.996 8.145 1.00 94.12 111 SER A N 1
ATOM 888 C CA . SER A 1 111 ? -2.785 10.267 7.767 1.00 94.12 111 SER A CA 1
ATOM 889 C C . SER A 1 111 ? -3.074 10.672 6.320 1.00 94.12 111 SER A C 1
ATOM 891 O O . SER A 1 111 ? -2.832 11.824 5.952 1.00 94.12 111 SER A O 1
ATOM 893 N N . LYS A 1 112 ? -3.600 9.747 5.502 1.00 93.44 112 LYS A N 1
ATOM 894 C CA . LYS A 1 112 ? -3.856 9.902 4.058 1.00 93.44 112 LYS A CA 1
ATOM 895 C C . LYS A 1 112 ? -2.611 10.279 3.254 1.00 93.44 112 LYS A C 1
ATOM 897 O O . LYS A 1 112 ? -2.702 10.898 2.193 1.00 93.44 112 LYS A O 1
ATOM 902 N N . LYS A 1 113 ? -1.430 9.930 3.767 1.00 96.00 113 LYS A N 1
ATOM 903 C CA . LYS A 1 113 ? -0.145 10.164 3.105 1.00 96.00 113 LYS A CA 1
ATOM 904 C C . LYS A 1 113 ? 0.308 8.902 2.390 1.00 96.00 113 LYS A C 1
ATOM 906 O O . LYS A 1 113 ? 0.063 7.789 2.846 1.00 96.00 113 LYS A O 1
ATOM 911 N N . SER A 1 114 ? 1.013 9.090 1.283 1.00 95.75 114 SER A N 1
ATOM 912 C CA . SER A 1 114 ? 1.658 8.012 0.541 1.00 95.75 114 SER A CA 1
ATOM 913 C C . SER A 1 114 ? 3.155 8.256 0.428 1.00 95.75 114 SER A C 1
ATOM 915 O O . SER A 1 114 ? 3.608 9.400 0.379 1.00 95.75 114 SER A O 1
ATOM 917 N N . LYS A 1 115 ? 3.910 7.160 0.405 1.00 96.69 115 LYS A N 1
ATOM 918 C CA . LYS A 1 115 ? 5.333 7.119 0.059 1.00 96.69 115 LYS A CA 1
ATOM 919 C C . LYS A 1 115 ? 5.607 5.878 -0.770 1.00 96.69 115 LYS A C 1
ATOM 921 O O . LYS A 1 115 ? 4.869 4.900 -0.670 1.00 96.69 115 LYS A O 1
ATOM 926 N N . THR A 1 116 ? 6.665 5.888 -1.563 1.00 95.94 116 THR A N 1
ATOM 927 C CA . THR A 1 116 ? 7.156 4.659 -2.191 1.00 95.94 116 THR A CA 1
ATOM 928 C C . THR A 1 116 ? 7.743 3.720 -1.139 1.00 95.94 116 THR A C 1
ATOM 930 O O . THR A 1 116 ? 8.192 4.148 -0.072 1.00 95.94 116 THR A O 1
ATOM 933 N N . LYS A 1 117 ? 7.768 2.420 -1.429 1.00 95.19 117 LYS A N 1
ATOM 934 C CA . LYS A 1 117 ? 8.396 1.435 -0.546 1.00 95.19 117 LYS A CA 1
ATOM 935 C C . LYS A 1 117 ? 9.898 1.686 -0.413 1.00 95.19 117 LYS A C 1
ATOM 937 O O . LYS A 1 117 ? 10.427 1.583 0.690 1.00 95.19 117 LYS A O 1
ATOM 942 N N . THR A 1 118 ? 10.548 2.132 -1.490 1.00 94.88 118 THR A N 1
ATOM 943 C CA . THR A 1 118 ? 11.954 2.566 -1.479 1.00 94.88 118 THR A CA 1
ATOM 944 C C . THR A 1 118 ? 12.215 3.694 -0.476 1.00 94.88 118 THR A C 1
ATOM 946 O O . THR A 1 118 ? 13.233 3.679 0.207 1.00 94.88 118 THR A O 1
ATOM 949 N N . GLU A 1 119 ? 11.301 4.658 -0.322 1.00 94.12 119 GLU A N 1
ATOM 950 C CA . GLU A 1 119 ? 11.446 5.732 0.678 1.00 94.12 119 GLU A CA 1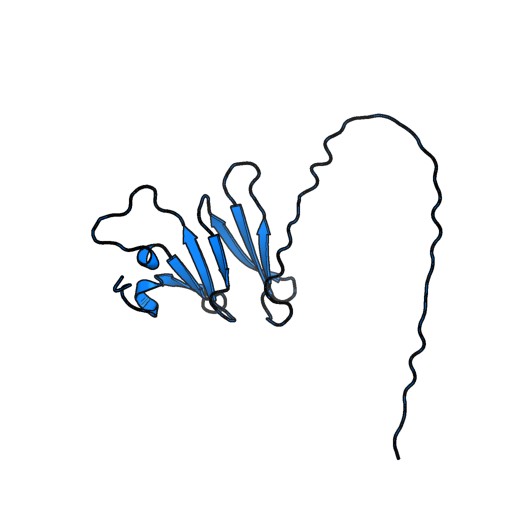
ATOM 951 C C . GLU A 1 119 ? 11.322 5.249 2.133 1.00 94.12 119 GLU A C 1
ATOM 953 O O . GLU A 1 119 ? 11.740 5.961 3.045 1.00 94.12 119 GLU A O 1
ATOM 958 N N . ILE A 1 120 ? 10.712 4.083 2.369 1.00 93.31 120 ILE A N 1
ATOM 959 C CA . ILE A 1 120 ? 10.485 3.534 3.714 1.00 93.31 120 ILE A CA 1
ATOM 960 C C . ILE A 1 120 ? 11.562 2.514 4.084 1.00 93.31 120 ILE A C 1
ATOM 962 O O . ILE A 1 120 ? 12.078 2.556 5.197 1.00 93.31 120 ILE A O 1
ATOM 966 N N . GLU A 1 121 ? 11.885 1.602 3.169 1.00 92.88 121 GLU A N 1
ATOM 967 C CA . GLU A 1 121 ? 12.782 0.466 3.418 1.00 92.88 121 GLU A CA 1
ATOM 968 C C . GLU A 1 121 ? 14.188 0.666 2.829 1.00 92.88 121 GLU A C 1
ATOM 970 O O . GLU A 1 121 ? 15.114 -0.050 3.199 1.00 92.88 121 GLU A O 1
ATOM 975 N N . GLY A 1 122 ? 14.372 1.659 1.954 1.00 88.06 122 GLY A N 1
ATOM 976 C CA . GLY A 1 122 ? 15.597 1.859 1.181 1.00 88.06 122 GLY A CA 1
ATOM 977 C C . GLY A 1 122 ? 15.579 1.142 -0.178 1.00 88.06 122 GLY A C 1
ATOM 978 O O . GLY A 1 122 ? 14.607 0.461 -0.523 1.00 88.06 122 GLY A O 1
ATOM 979 N N . PRO A 1 123 ? 16.629 1.328 -1.000 1.00 80.25 123 PRO A N 1
ATOM 980 C CA . PRO A 1 123 ? 16.761 0.626 -2.272 1.00 80.25 123 PRO A CA 1
ATOM 981 C C . PRO A 1 123 ? 16.905 -0.883 -2.049 1.00 80.25 123 PRO A C 1
ATOM 983 O O . PRO A 1 123 ? 17.619 -1.327 -1.151 1.00 80.25 123 PRO A O 1
ATOM 986 N N . ASP A 1 124 ? 16.229 -1.663 -2.892 1.00 75.81 124 ASP A N 1
ATOM 987 C CA . ASP A 1 124 ? 16.385 -3.115 -2.929 1.00 75.81 124 ASP A CA 1
ATOM 988 C C . ASP A 1 124 ? 17.784 -3.432 -3.483 1.00 75.81 124 ASP A C 1
ATOM 990 O O . ASP A 1 124 ? 18.074 -3.098 -4.632 1.00 75.81 124 ASP A O 1
ATOM 994 N N . ASN A 1 125 ? 18.670 -4.006 -2.665 1.00 62.03 125 ASN A N 1
ATOM 995 C CA . ASN A 1 125 ? 20.055 -4.331 -3.050 1.00 62.03 125 ASN A CA 1
ATOM 996 C C . ASN A 1 125 ? 20.152 -5.714 -3.719 1.00 62.03 125 ASN A C 1
ATOM 998 O O . ASN A 1 125 ? 21.076 -6.474 -3.428 1.00 62.03 125 ASN A O 1
ATOM 1002 N N . ASN A 1 126 ? 19.158 -6.064 -4.532 1.00 53.88 126 ASN A N 1
ATOM 1003 C CA . ASN A 1 126 ? 19.030 -7.390 -5.129 1.00 53.88 126 ASN A CA 1
ATOM 1004 C C . ASN A 1 126 ? 19.733 -7.468 -6.488 1.00 53.88 126 ASN A C 1
ATOM 1006 O O . ASN A 1 126 ? 19.510 -6.549 -7.311 1.00 53.88 126 ASN A O 1
#

Sequence (126 aa):
MKKIILFCSLLLVFSCNSSNTSSSGMQDNSETRSKIILSPDKEYTLVINPATYGVNHFSVVKDKLKVYEDSYESGYVKWYDSHRLEIFKTPGIIPPSKNKNDFIIIYDVESKKSKTKTEIEGPDNN

Organism: NCBI:txid2810512

Secondary structure (DSSP, 8-state):
---------------------------------------TTSSEEEEEE--SSS-EEEEEEETTEEEEEEEESSEEEEESSSSEEEEEE--SS--TT--GGGGEEEEETTT--EEEHHHHH-----

Foldseek 3Di:
DDDDDDDDDDDDDDDDDDDDDDDDDDDPPPQPQPQPQPDPPAQKGKGWRCDPPQKIKIFIAGPNRTQDIDIANDDDWDDPDRFWIWDAHDDPDDDPVDDRQQRIWIAGSPVRDIDGSCVVVNDDPD

pLDDT: mean 74.47, std 21.49, range [37.56, 96.94]

Radius of gyration: 22.67 Å; chains: 1; bounding box: 62×38×65 Å